Protein AF-A0ABD5UJG5-F1 (afdb_monomer)

Secondary structure (DSSP, 8-state):
-------------TTPPP-TT-EEE-TTS-EEEEEEEETTEEEEEEE-SSHHHHHHHHTTSPP----HHHHTSPPGGGS-----

Foldseek 3Di:
DDDDPPDPPPPPPVDDDDDAQDWDADPQRKIWGFHDDPPNDTDIDIDDPDPVRVCVVCVPPDDPDDDVVVVPDDDVVVVPDPPD

pLDDT: mean 82.33, std 16.78, range [42.16, 97.44]

Nearest PDB structures (foldseek):
  5dmb-assembly1_D  TM=4.055E-01  e=1.982E-01  Geobacillus thermodenitrificans
  5z38-assembly1_G  TM=8.145E-01  e=3.028E+00  Escherichia coli O127:H6 str. E2348/69
  5z38-assembly2_L  TM=5.550E-01  e=1.144E+00  Escherichia coli O127:H6 str. E2348/69
  9c62-assembly1_K  TM=2.772E-01  e=3.679E+00  Homo sapiens
  9c57-assembly1_K  TM=3.005E-01  e=7.512E+00  Homo sapiens

Radius of gyration: 17.91 Å; Cα contacts (8 Å, |Δi|>4): 59; chains: 1; bounding box: 57×45×32 Å

Sequence (84 aa):
MSDDPEAPDGESPEGEEPRTADHYRHPDGTTEVVYAVEEGRILVVREYESVEAFERAVADARYLGLHEGVEALPDVSEFEDDAD

Organism: NCBI:txid3033939

Mean predicted aligned error: 10.55 Å

Solvent-accessible surface area (backbone atoms only — not comparable to full-atom values): 5749 Å² total; per-residue (Å²): 139,80,90,72,81,76,71,82,74,86,69,73,64,91,84,64,80,86,48,64,70,42,73,48,77,46,97,87,60,35,32,38,35,30,67,40,72,55,98,95,41,75,44,69,50,75,48,56,89,41,69,68,56,44,51,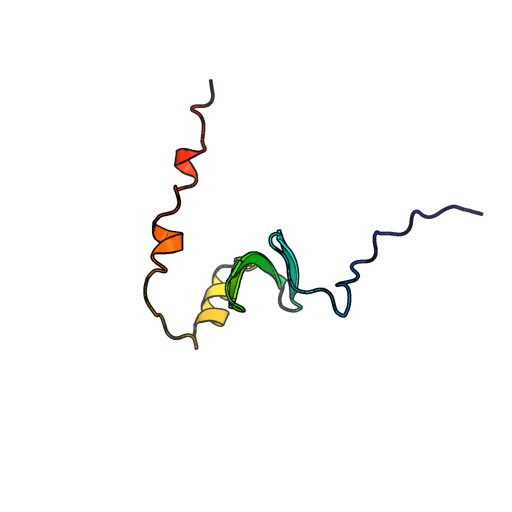62,69,48,66,86,52,81,88,84,77,80,58,65,82,61,72,71,48,82,57,73,74,78,70,57,69,84,87,124

Structure (mmCIF, N/CA/C/O backbone):
data_AF-A0ABD5UJG5-F1
#
_entry.id   AF-A0ABD5UJG5-F1
#
loop_
_atom_site.group_PDB
_atom_site.id
_atom_site.type_symbol
_atom_site.label_atom_id
_atom_site.label_alt_id
_atom_site.label_comp_id
_atom_site.label_asym_id
_atom_site.label_entity_id
_atom_site.label_seq_id
_atom_site.pdbx_PDB_ins_code
_atom_site.Cartn_x
_atom_site.Cartn_y
_atom_site.Cartn_z
_atom_site.occupancy
_atom_site.B_iso_or_equiv
_atom_site.auth_seq_id
_atom_site.auth_comp_id
_atom_site.auth_asym_id
_atom_site.auth_atom_id
_atom_site.pdbx_PDB_model_num
ATOM 1 N N . MET A 1 1 ? 44.541 5.062 10.124 1.00 42.78 1 MET A N 1
ATOM 2 C CA . MET A 1 1 ? 43.305 4.644 10.805 1.00 42.78 1 MET A CA 1
ATOM 3 C C . MET A 1 1 ? 42.274 5.652 10.369 1.00 42.78 1 MET A C 1
ATOM 5 O O . MET A 1 1 ? 42.385 6.802 10.769 1.00 42.78 1 MET A O 1
ATOM 9 N N . SER A 1 2 ? 41.443 5.267 9.409 1.00 42.16 2 SER A N 1
ATOM 10 C CA . SER A 1 2 ? 40.368 6.111 8.902 1.00 42.16 2 SER A CA 1
ATOM 11 C C . SER A 1 2 ? 39.088 5.545 9.487 1.00 42.16 2 SER A C 1
ATOM 13 O O . SER A 1 2 ? 38.802 4.372 9.265 1.00 42.16 2 SER A O 1
ATOM 15 N N . ASP A 1 3 ? 38.431 6.359 10.302 1.00 52.84 3 ASP A N 1
ATOM 16 C CA . ASP A 1 3 ? 37.067 6.163 10.779 1.00 52.84 3 ASP A CA 1
ATOM 17 C C . ASP A 1 3 ? 36.158 6.246 9.546 1.00 52.84 3 ASP A C 1
ATOM 19 O O . ASP A 1 3 ? 36.033 7.310 8.933 1.00 52.84 3 ASP A O 1
ATOM 23 N N . ASP A 1 4 ? 35.636 5.104 9.117 1.00 55.62 4 ASP A N 1
ATOM 24 C CA . ASP A 1 4 ? 34.555 5.023 8.141 1.00 55.62 4 ASP A CA 1
ATOM 25 C C . ASP A 1 4 ? 33.260 5.003 8.965 1.00 55.62 4 ASP A C 1
ATOM 27 O O . ASP A 1 4 ? 33.152 4.154 9.854 1.00 55.62 4 ASP A O 1
ATOM 31 N N . PRO A 1 5 ? 32.322 5.951 8.789 1.00 55.75 5 PRO A N 1
ATOM 32 C CA . PRO A 1 5 ? 31.069 5.894 9.521 1.00 55.75 5 PRO A CA 1
ATOM 33 C C . PRO A 1 5 ? 30.289 4.672 9.036 1.00 55.75 5 PRO A C 1
ATOM 35 O O . PRO A 1 5 ? 29.892 4.623 7.872 1.00 55.75 5 PRO A O 1
ATOM 38 N N . GLU A 1 6 ? 30.087 3.707 9.939 1.00 50.66 6 GLU A N 1
ATOM 39 C CA . GLU A 1 6 ? 29.140 2.603 9.778 1.00 50.66 6 GLU A CA 1
ATOM 40 C C . GLU A 1 6 ? 27.863 3.144 9.122 1.00 50.66 6 GLU A C 1
ATOM 42 O O . GLU A 1 6 ? 27.191 4.039 9.648 1.00 50.66 6 GLU A O 1
ATOM 47 N N . ALA A 1 7 ? 27.563 2.643 7.922 1.00 58.19 7 ALA A N 1
ATOM 48 C CA . ALA A 1 7 ? 26.235 2.788 7.354 1.00 58.19 7 ALA A CA 1
ATOM 49 C C . ALA A 1 7 ? 25.248 2.251 8.402 1.00 58.19 7 ALA A C 1
ATOM 51 O O . ALA A 1 7 ? 25.553 1.214 8.986 1.00 58.19 7 ALA A O 1
ATOM 52 N N . PRO A 1 8 ? 24.109 2.912 8.682 1.00 49.06 8 PRO A N 1
ATOM 53 C CA . PRO A 1 8 ? 23.138 2.327 9.591 1.00 49.06 8 PRO A CA 1
ATOM 54 C C . PRO A 1 8 ? 22.700 1.003 8.976 1.00 49.06 8 PRO A C 1
ATOM 56 O O . PRO A 1 8 ? 22.072 0.984 7.912 1.00 49.06 8 PRO A O 1
ATOM 59 N N . ASP A 1 9 ? 23.120 -0.088 9.610 1.00 51.25 9 ASP A N 1
ATOM 60 C CA . ASP A 1 9 ? 22.733 -1.428 9.237 1.00 51.25 9 ASP A CA 1
ATOM 61 C C . ASP A 1 9 ? 21.212 -1.453 9.139 1.00 51.25 9 ASP A C 1
ATOM 63 O O . ASP A 1 9 ? 20.488 -1.116 10.078 1.00 51.25 9 ASP A O 1
ATOM 67 N N . GLY A 1 10 ? 20.721 -1.817 7.957 1.00 52.22 10 GLY A N 1
ATOM 68 C CA . GLY A 1 10 ? 19.325 -2.159 7.729 1.00 52.22 10 GLY A CA 1
ATOM 69 C C . GLY A 1 10 ? 18.995 -3.483 8.409 1.00 52.22 10 GLY A C 1
ATOM 70 O O . GLY A 1 10 ? 18.517 -4.410 7.755 1.00 52.22 10 GLY A O 1
AT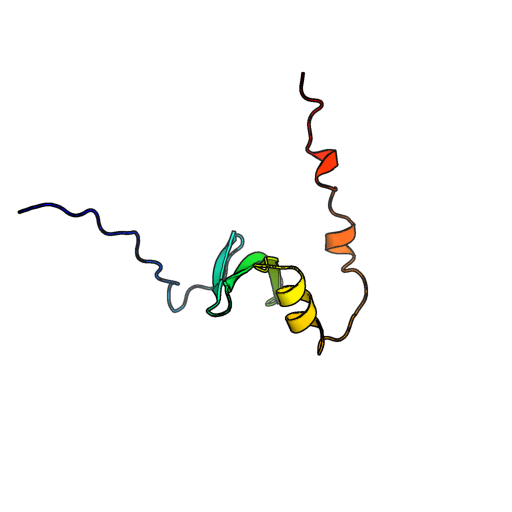OM 71 N N . GLU A 1 11 ? 19.285 -3.589 9.704 1.00 49.78 11 GLU A N 1
ATOM 72 C CA . GLU A 1 11 ? 18.745 -4.615 10.573 1.00 49.78 11 GLU A CA 1
ATOM 73 C C . GLU A 1 11 ? 17.238 -4.381 10.617 1.00 49.78 11 GLU A C 1
ATOM 75 O O . GLU A 1 11 ? 16.731 -3.506 11.313 1.00 49.78 11 GLU A O 1
ATOM 80 N N . SER A 1 12 ? 16.498 -5.168 9.836 1.00 53.62 12 SER A N 1
ATOM 81 C CA . SER A 1 12 ? 15.161 -5.538 10.285 1.00 53.62 12 SER A CA 1
ATOM 82 C C . SER A 1 12 ? 15.381 -6.258 11.614 1.00 53.62 12 SER A C 1
ATOM 84 O O . SER A 1 12 ? 16.028 -7.307 11.593 1.00 53.62 12 SER A O 1
ATOM 86 N N . PRO A 1 13 ? 14.952 -5.706 12.761 1.00 51.97 13 PRO A N 1
ATOM 87 C CA . PRO A 1 13 ? 15.190 -6.348 14.042 1.00 51.97 13 PRO A CA 1
ATOM 88 C C . PRO A 1 13 ? 14.479 -7.702 14.018 1.00 51.97 13 PRO A C 1
ATOM 90 O O . PRO A 1 13 ? 13.249 -7.776 14.019 1.00 51.97 13 PRO A O 1
ATOM 93 N N . GLU A 1 14 ? 15.247 -8.788 13.923 1.00 49.19 14 GLU A N 1
ATOM 94 C CA . GLU A 1 14 ? 14.709 -10.143 13.971 1.00 49.19 14 GLU A CA 1
ATOM 95 C C . GLU A 1 14 ? 14.008 -10.331 15.328 1.00 49.19 14 GLU A C 1
ATOM 97 O O . GLU A 1 14 ? 14.652 -10.547 16.353 1.00 49.19 14 GLU A O 1
ATOM 102 N N . GLY A 1 15 ? 12.674 -10.213 15.340 1.00 59.06 15 GLY A N 1
ATOM 103 C CA . GLY A 1 15 ? 11.836 -10.419 16.526 1.00 59.06 15 GLY A CA 1
ATOM 104 C C . GLY A 1 15 ? 11.085 -9.196 17.062 1.00 59.06 15 GLY A C 1
ATOM 105 O O . GLY A 1 15 ? 10.405 -9.340 18.078 1.00 59.06 15 GLY A O 1
ATOM 106 N N . GLU A 1 16 ? 11.157 -8.029 16.418 1.00 74.62 16 GLU A N 1
ATOM 107 C CA . GLU A 1 16 ? 10.304 -6.887 16.782 1.00 74.62 16 GLU A CA 1
ATOM 108 C C . GLU A 1 16 ? 8.954 -6.983 16.050 1.00 74.62 16 GLU A C 1
ATOM 110 O O . GLU A 1 16 ? 8.898 -7.311 14.863 1.00 74.62 16 GLU A O 1
ATOM 115 N N . GLU A 1 17 ? 7.848 -6.758 16.767 1.00 87.38 17 GLU A N 1
ATOM 116 C CA . GLU A 1 17 ? 6.527 -6.672 16.137 1.00 87.38 17 GLU A CA 1
ATOM 117 C C . GLU A 1 17 ? 6.520 -5.510 15.129 1.00 87.38 17 GLU A C 1
ATOM 119 O O . GLU A 1 17 ? 7.089 -4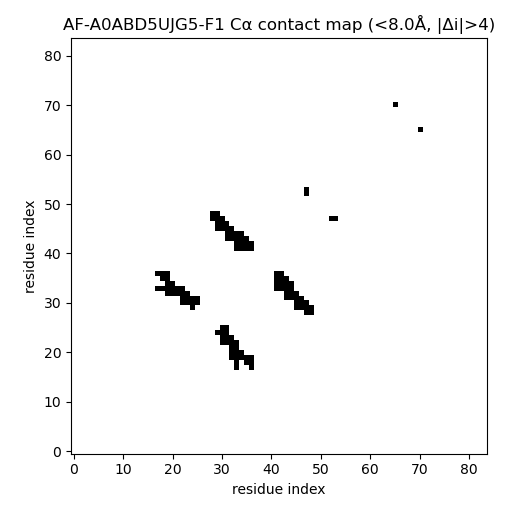.457 15.431 1.00 87.38 17 GLU A O 1
ATOM 124 N N . PRO A 1 18 ? 5.885 -5.669 13.952 1.00 90.12 18 PRO A N 1
ATOM 125 C CA . PRO A 1 18 ? 5.825 -4.608 12.958 1.00 90.12 18 PRO A CA 1
ATOM 126 C C . PRO A 1 18 ? 5.124 -3.381 13.536 1.00 90.12 18 PRO A C 1
ATOM 128 O O . PRO A 1 18 ? 4.142 -3.492 14.278 1.00 90.12 18 PRO A O 1
ATOM 131 N N . ARG A 1 19 ? 5.623 -2.202 13.179 1.00 93.25 19 ARG A N 1
ATOM 132 C CA . ARG A 1 19 ? 5.123 -0.908 13.645 1.00 93.25 19 ARG A CA 1
ATOM 133 C C . ARG A 1 19 ? 4.709 -0.041 12.472 1.00 93.25 19 ARG A C 1
ATOM 135 O O . ARG A 1 19 ? 5.217 -0.168 11.363 1.00 93.25 19 ARG A O 1
ATOM 142 N N . THR A 1 20 ? 3.801 0.893 12.739 1.00 92.50 20 THR A N 1
ATOM 143 C CA . THR A 1 20 ? 3.486 1.965 11.793 1.00 92.50 20 THR A CA 1
ATOM 144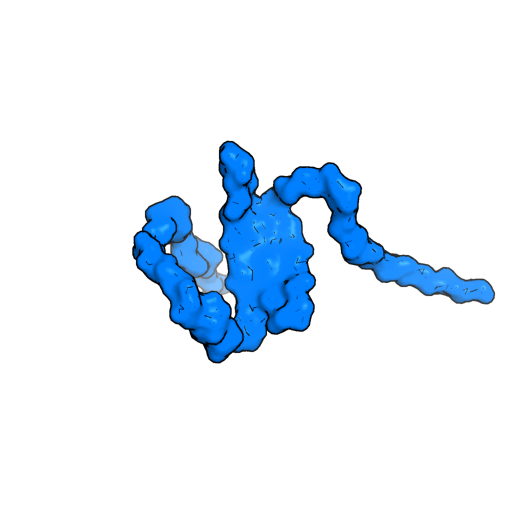 C C . THR A 1 20 ? 4.767 2.668 11.347 1.00 92.50 20 THR A C 1
ATOM 146 O O . THR A 1 20 ? 5.612 2.999 12.177 1.00 92.50 20 THR A O 1
ATOM 149 N N . ALA A 1 21 ? 4.858 2.926 10.044 1.00 93.88 21 ALA A N 1
ATOM 150 C CA . ALA A 1 21 ? 6.003 3.497 9.342 1.00 93.88 21 ALA A CA 1
ATOM 151 C C . ALA A 1 21 ? 7.239 2.590 9.194 1.00 93.88 21 ALA A C 1
ATOM 153 O O . ALA A 1 21 ? 8.230 3.047 8.620 1.00 93.88 21 ALA A O 1
ATOM 154 N N . ASP A 1 22 ? 7.189 1.318 9.610 1.00 96.00 22 ASP A N 1
ATOM 155 C CA . ASP A 1 22 ? 8.200 0.354 9.168 1.00 96.00 22 ASP A CA 1
ATOM 156 C C . ASP A 1 22 ? 8.182 0.260 7.632 1.00 96.00 22 ASP A C 1
ATOM 158 O O . ASP A 1 22 ? 7.122 0.266 6.996 1.00 96.00 22 ASP A O 1
ATOM 162 N N . HIS A 1 23 ? 9.373 0.213 7.038 1.00 96.00 23 HIS A N 1
ATOM 163 C CA . HIS A 1 23 ? 9.586 0.360 5.603 1.00 96.00 23 HIS A CA 1
ATOM 164 C C . HIS A 1 23 ? 10.503 -0.756 5.104 1.00 96.00 23 HIS A C 1
ATOM 166 O O . HIS A 1 23 ? 11.635 -0.910 5.567 1.00 96.00 23 HIS A O 1
ATOM 172 N N . TYR A 1 24 ? 10.011 -1.518 4.133 1.00 95.38 24 TYR A N 1
ATOM 173 C CA . TYR A 1 24 ? 10.687 -2.669 3.556 1.00 95.38 24 TYR A CA 1
ATOM 174 C C . TYR A 1 24 ? 10.865 -2.493 2.050 1.00 95.38 24 TYR A C 1
ATOM 176 O O . TYR A 1 24 ? 9.999 -1.958 1.359 1.00 95.38 24 TYR A O 1
ATOM 184 N N . ARG A 1 25 ? 11.980 -3.003 1.523 1.00 96.06 25 ARG A N 1
ATOM 185 C CA . ARG A 1 25 ? 12.213 -3.129 0.082 1.00 96.06 25 ARG A CA 1
ATOM 186 C C . ARG A 1 25 ? 12.329 -4.601 -0.282 1.00 96.06 25 ARG A C 1
ATOM 188 O O . ARG A 1 25 ? 13.162 -5.319 0.270 1.00 96.06 25 ARG A O 1
ATOM 195 N N . HIS A 1 26 ? 11.506 -5.041 -1.221 1.00 94.06 26 HIS A N 1
ATOM 196 C CA . HIS A 1 26 ? 11.496 -6.407 -1.720 1.00 94.06 26 HIS A CA 1
ATOM 197 C C . HIS A 1 26 ? 12.521 -6.603 -2.854 1.00 94.06 26 HIS A C 1
ATOM 199 O O . HIS A 1 26 ? 12.895 -5.643 -3.532 1.00 94.06 26 HIS A O 1
ATOM 205 N N . PRO A 1 27 ? 12.977 -7.849 -3.104 1.00 94.12 27 PRO A N 1
ATOM 206 C CA . PRO A 1 27 ? 13.926 -8.144 -4.183 1.00 94.12 27 PRO A CA 1
ATOM 207 C C . PRO A 1 27 ? 13.422 -7.819 -5.595 1.00 94.12 27 PRO A C 1
ATOM 209 O O . PRO A 1 27 ? 14.230 -7.697 -6.510 1.00 94.12 27 PRO A O 1
ATOM 212 N N . ASP A 1 28 ? 12.105 -7.715 -5.780 1.00 89.38 28 ASP A N 1
ATOM 213 C CA . ASP A 1 28 ? 11.463 -7.353 -7.047 1.00 89.38 28 ASP A CA 1
ATOM 214 C C . ASP A 1 28 ? 11.348 -5.832 -7.257 1.00 89.38 28 ASP A C 1
ATOM 216 O O . ASP A 1 28 ? 10.714 -5.401 -8.215 1.00 89.38 28 ASP A O 1
ATOM 220 N N . GLY A 1 29 ? 11.945 -5.038 -6.361 1.00 91.88 29 GLY A N 1
ATOM 221 C CA . GLY A 1 29 ? 11.916 -3.578 -6.404 1.00 91.88 29 GLY A CA 1
ATOM 222 C C . GLY A 1 29 ? 10.697 -2.956 -5.723 1.00 91.88 29 GLY A C 1
ATOM 223 O O . GLY A 1 29 ? 10.681 -1.743 -5.520 1.00 91.88 29 GLY A O 1
ATOM 224 N N . THR A 1 30 ? 9.706 -3.756 -5.312 1.00 96.56 30 THR A N 1
ATOM 225 C CA . THR A 1 30 ? 8.527 -3.258 -4.591 1.00 96.56 30 THR A CA 1
ATOM 226 C C . THR A 1 30 ? 8.935 -2.705 -3.232 1.00 96.56 30 THR A C 1
ATOM 228 O O . THR A 1 30 ? 9.665 -3.344 -2.470 1.00 96.56 30 THR A O 1
ATOM 231 N N . THR A 1 31 ? 8.418 -1.533 -2.902 1.00 97.19 31 THR A N 1
ATOM 232 C CA . THR A 1 31 ? 8.544 -0.928 -1.579 1.00 97.19 31 THR A CA 1
ATOM 233 C C . THR A 1 31 ? 7.244 -1.147 -0.812 1.00 97.19 31 THR A C 1
ATOM 235 O O . THR A 1 31 ? 6.165 -0.928 -1.356 1.00 97.19 31 THR A O 1
ATOM 238 N N . GLU A 1 32 ? 7.327 -1.574 0.445 1.00 97.44 32 GLU A N 1
ATOM 239 C CA . GLU A 1 32 ? 6.180 -1.743 1.337 1.00 97.44 32 GLU A CA 1
ATOM 240 C C . GLU A 1 32 ? 6.351 -0.876 2.587 1.00 97.44 32 GLU A C 1
ATOM 242 O O . GLU A 1 32 ? 7.394 -0.914 3.239 1.00 97.44 32 GLU A O 1
ATOM 247 N N . VAL A 1 33 ? 5.324 -0.096 2.919 1.00 95.88 33 VAL A N 1
ATOM 248 C CA . VAL A 1 33 ? 5.281 0.761 4.109 1.00 95.88 33 VAL A CA 1
ATOM 249 C C . VAL A 1 33 ? 4.090 0.364 4.969 1.00 95.88 33 VAL A C 1
ATOM 251 O O . VAL A 1 33 ? 2.955 0.322 4.485 1.00 95.88 33 VAL A O 1
ATOM 254 N N . VAL A 1 34 ? 4.323 0.101 6.254 1.00 95.00 34 VAL A N 1
ATOM 255 C CA . VAL A 1 34 ? 3.252 -0.207 7.208 1.00 95.00 34 VAL A CA 1
ATOM 256 C C . VAL A 1 34 ? 2.459 1.058 7.519 1.00 95.00 34 VAL A C 1
ATOM 258 O O . VAL A 1 34 ? 2.969 1.996 8.131 1.00 95.00 34 VAL A O 1
ATOM 261 N N . TYR A 1 35 ? 1.187 1.072 7.130 1.00 90.88 35 TYR A N 1
ATOM 262 C CA . TYR A 1 35 ? 0.271 2.177 7.400 1.00 90.88 35 TYR A CA 1
ATOM 263 C C . TYR A 1 35 ? -0.400 2.034 8.772 1.00 90.88 35 TYR A C 1
ATOM 265 O O . TYR A 1 35 ? -0.456 2.995 9.536 1.00 90.88 35 TYR A O 1
ATOM 273 N N . ALA A 1 36 ? -0.873 0.833 9.118 1.00 90.88 36 ALA A N 1
ATOM 274 C CA . ALA A 1 36 ? -1.520 0.574 10.404 1.00 90.88 36 ALA A CA 1
ATOM 275 C C . ALA A 1 36 ? -1.326 -0.873 10.873 1.00 90.88 36 ALA A C 1
ATOM 277 O O . ALA A 1 36 ? -1.254 -1.797 10.060 1.00 90.88 36 ALA A O 1
ATOM 278 N N . VAL A 1 37 ? -1.300 -1.062 12.194 1.00 91.81 37 VAL A N 1
ATOM 279 C CA . VAL A 1 37 ? -1.282 -2.372 12.857 1.00 91.81 37 VAL A CA 1
ATOM 280 C C . VAL A 1 37 ? -2.445 -2.413 13.842 1.00 91.81 37 VAL A C 1
ATOM 282 O O . VAL A 1 37 ? -2.428 -1.723 14.859 1.00 91.81 37 VAL A O 1
ATOM 285 N N . GLU A 1 38 ? -3.473 -3.201 13.533 1.00 89.31 38 GLU A N 1
ATOM 286 C CA . GLU A 1 38 ? -4.711 -3.266 14.315 1.00 89.31 38 GLU A CA 1
ATOM 287 C C . GLU A 1 38 ? -5.209 -4.707 14.439 1.00 89.31 38 GLU A C 1
ATOM 289 O O . GLU A 1 38 ? -5.380 -5.409 13.445 1.00 89.31 38 GLU A O 1
ATOM 294 N N . GLU A 1 39 ? -5.476 -5.160 15.668 1.00 86.88 39 GLU A N 1
ATOM 295 C CA . GLU A 1 39 ? -6.098 -6.468 15.945 1.00 86.88 39 GLU A CA 1
ATOM 296 C C . GLU A 1 39 ? -5.396 -7.664 15.262 1.00 86.88 39 GLU A C 1
ATOM 298 O O . GLU A 1 39 ? -6.042 -8.575 14.743 1.00 86.88 39 GLU A O 1
ATOM 303 N N . GLY A 1 40 ? -4.059 -7.659 15.226 1.00 88.44 40 GLY A N 1
ATOM 304 C CA . GLY A 1 40 ? -3.267 -8.707 14.566 1.00 88.44 40 GLY A CA 1
ATOM 305 C C . GLY A 1 40 ? -3.305 -8.657 13.034 1.00 88.44 40 GLY A C 1
ATOM 306 O O . GLY A 1 40 ? -2.857 -9.597 12.377 1.00 88.44 40 GLY A O 1
ATOM 307 N N . ARG A 1 41 ? -3.842 -7.578 12.458 1.00 90.31 41 ARG A N 1
ATOM 308 C CA . ARG A 1 41 ? -3.822 -7.275 11.026 1.00 90.31 41 ARG A CA 1
ATOM 309 C C . ARG A 1 41 ? -2.866 -6.120 10.766 1.00 90.31 41 ARG A C 1
ATOM 311 O O . ARG A 1 41 ? -2.708 -5.231 11.597 1.00 90.31 41 ARG A O 1
ATOM 318 N N . ILE A 1 42 ? -2.256 -6.140 9.589 1.00 92.81 42 ILE A N 1
ATOM 319 C CA . ILE A 1 42 ? -1.339 -5.102 9.128 1.00 92.81 42 ILE A CA 1
ATOM 320 C C . ILE A 1 42 ? -1.903 -4.562 7.819 1.00 92.81 42 ILE A C 1
ATOM 322 O O . ILE A 1 42 ? -2.157 -5.331 6.890 1.00 92.81 42 ILE A O 1
ATOM 326 N N . LEU A 1 43 ? -2.123 -3.252 7.763 1.00 91.88 43 LEU A N 1
ATOM 327 C CA . LEU A 1 43 ? -2.432 -2.533 6.535 1.00 91.88 43 LEU A CA 1
ATOM 328 C C . LEU A 1 43 ? -1.143 -1.901 6.021 1.00 91.88 43 LEU A C 1
ATOM 330 O O . LEU A 1 43 ? -0.456 -1.193 6.757 1.00 91.88 43 LEU A O 1
ATOM 334 N N . VAL A 1 44 ? -0.834 -2.153 4.756 1.00 93.94 44 VAL A N 1
ATOM 335 C CA . VAL A 1 44 ? 0.388 -1.685 4.104 1.00 93.94 44 VAL A CA 1
ATOM 336 C C . VAL A 1 44 ? 0.063 -0.904 2.838 1.00 93.94 44 VAL A C 1
ATOM 338 O O . VAL A 1 44 ? -0.925 -1.190 2.157 1.00 93.94 44 VAL A O 1
ATOM 341 N N . VAL A 1 45 ? 0.921 0.057 2.510 1.00 93.38 45 VAL A N 1
ATOM 342 C CA . VAL A 1 45 ? 0.975 0.708 1.198 1.00 93.38 45 VAL A CA 1
ATOM 343 C C . VAL A 1 45 ? 2.130 0.087 0.423 1.00 93.38 45 VAL A C 1
ATOM 345 O O . VAL A 1 45 ? 3.229 -0.048 0.958 1.00 93.3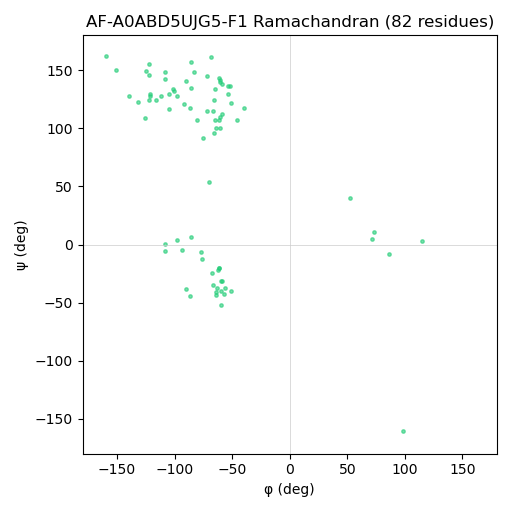8 45 VAL A O 1
ATOM 348 N N . ARG A 1 46 ? 1.881 -0.298 -0.833 1.00 95.81 46 ARG A N 1
ATOM 349 C CA . ARG A 1 46 ? 2.911 -0.811 -1.742 1.00 95.81 46 ARG A CA 1
ATOM 350 C C . ARG A 1 46 ? 3.164 0.163 -2.878 1.00 95.81 46 ARG A C 1
ATOM 352 O O . ARG A 1 46 ? 2.231 0.547 -3.580 1.00 95.81 46 ARG A O 1
ATOM 359 N N . GLU A 1 47 ? 4.427 0.500 -3.078 1.00 96.19 47 GLU A N 1
ATOM 360 C CA . GLU A 1 47 ? 4.909 1.255 -4.227 1.00 96.19 47 GLU A CA 1
ATOM 361 C C . GLU A 1 47 ? 5.622 0.299 -5.187 1.00 96.19 47 GLU A C 1
ATOM 363 O O . GLU A 1 47 ? 6.486 -0.485 -4.791 1.00 96.19 47 GLU A O 1
ATOM 368 N N . TYR A 1 48 ? 5.240 0.368 -6.460 1.00 96.12 48 TYR A N 1
ATOM 369 C CA . TYR A 1 48 ? 5.807 -0.442 -7.531 1.00 96.12 48 TYR A CA 1
ATOM 370 C C . TYR A 1 48 ? 6.673 0.433 -8.429 1.00 96.12 48 TYR A C 1
ATOM 372 O O . TYR A 1 48 ? 6.289 1.551 -8.762 1.00 96.12 48 TYR A O 1
ATOM 380 N N . GLU A 1 49 ? 7.790 -0.111 -8.914 1.00 94.44 49 GLU A N 1
ATOM 381 C CA . GLU A 1 49 ? 8.713 0.617 -9.800 1.00 94.44 49 GLU A CA 1
ATOM 382 C C . GLU A 1 49 ? 8.067 1.056 -11.128 1.00 94.44 49 GLU A C 1
ATOM 384 O O . GLU A 1 49 ? 8.581 1.930 -11.826 1.00 94.44 49 GLU A O 1
ATOM 389 N N . SER A 1 50 ? 6.956 0.424 -11.519 1.00 95.19 50 SER A N 1
ATOM 390 C CA . SER A 1 50 ? 6.199 0.769 -12.722 1.00 95.19 50 SER A CA 1
ATOM 391 C C . SER A 1 50 ? 4.757 0.262 -12.666 1.00 95.19 50 SER A C 1
ATOM 393 O O . SER A 1 50 ? 4.433 -0.680 -11.940 1.00 95.19 50 SER A O 1
ATOM 395 N N . VAL A 1 51 ? 3.901 0.835 -13.518 1.00 96.81 51 VAL A N 1
ATOM 396 C CA . VAL A 1 51 ? 2.521 0.363 -13.721 1.00 96.81 51 VAL A CA 1
ATOM 397 C C . VAL A 1 51 ? 2.493 -1.089 -14.211 1.00 96.81 51 VAL A C 1
ATOM 399 O O . VAL A 1 51 ? 1.702 -1.877 -13.712 1.00 96.81 51 VAL A O 1
ATOM 402 N N . GLU A 1 52 ? 3.396 -1.487 -15.114 1.00 96.44 52 GLU A N 1
ATOM 403 C CA . GLU A 1 52 ? 3.477 -2.876 -15.598 1.00 96.44 52 GLU A CA 1
ATOM 404 C C . GLU A 1 52 ? 3.822 -3.860 -14.463 1.00 96.44 52 GLU A C 1
ATOM 406 O O . GLU A 1 52 ? 3.317 -4.983 -14.415 1.00 96.44 52 GLU A O 1
ATOM 411 N N . ALA A 1 53 ? 4.684 -3.460 -13.520 1.00 94.94 53 ALA A N 1
ATOM 412 C CA . ALA A 1 53 ? 4.973 -4.269 -12.336 1.00 94.94 53 ALA A CA 1
ATOM 413 C C . ALA A 1 53 ? 3.730 -4.430 -11.447 1.00 94.94 53 ALA A C 1
ATOM 415 O O . ALA A 1 53 ? 3.433 -5.552 -11.036 1.00 94.94 53 ALA A O 1
ATOM 416 N N . PHE A 1 54 ? 2.969 -3.351 -11.234 1.00 96.12 54 PHE A N 1
ATOM 417 C CA . PHE A 1 54 ? 1.689 -3.412 -10.527 1.00 96.12 54 PHE A CA 1
ATOM 418 C C . PHE A 1 54 ? 0.695 -4.349 -11.227 1.00 96.12 54 PHE A C 1
ATOM 420 O O . PHE A 1 54 ? 0.176 -5.265 -10.593 1.00 96.12 54 PHE A O 1
ATOM 427 N N . GLU A 1 55 ? 0.467 -4.173 -12.532 1.00 96.38 55 GLU A N 1
ATOM 428 C CA . GLU A 1 55 ? -0.480 -4.982 -13.311 1.00 96.38 55 GLU A CA 1
ATOM 429 C C . GLU A 1 55 ? -0.148 -6.474 -13.244 1.00 96.38 55 GLU A C 1
ATOM 431 O O . GLU A 1 55 ? -1.037 -7.299 -13.036 1.00 96.38 55 GLU A O 1
ATOM 436 N N . ARG A 1 56 ? 1.139 -6.824 -13.355 1.00 94.44 56 ARG A N 1
ATOM 437 C CA . ARG A 1 56 ? 1.598 -8.210 -13.190 1.00 94.44 56 ARG A CA 1
ATOM 438 C C . ARG A 1 56 ? 1.363 -8.727 -11.774 1.00 94.44 56 ARG A C 1
ATOM 440 O O . ARG A 1 56 ? 0.940 -9.869 -11.626 1.00 94.44 56 ARG A O 1
ATOM 447 N N . ALA A 1 57 ? 1.603 -7.908 -10.751 1.00 93.00 57 ALA A N 1
ATOM 448 C CA . ALA A 1 57 ? 1.409 -8.303 -9.357 1.00 93.00 57 ALA A CA 1
ATOM 449 C C . ALA A 1 57 ? -0.069 -8.551 -9.010 1.00 93.00 57 ALA A C 1
ATOM 451 O O . ALA A 1 57 ? -0.371 -9.446 -8.221 1.00 93.00 57 ALA A O 1
ATOM 452 N N . VAL A 1 58 ? -0.996 -7.789 -9.602 1.00 95.69 58 VAL A N 1
ATOM 453 C CA . VAL A 1 58 ? -2.440 -7.935 -9.345 1.00 95.69 58 VAL A CA 1
ATOM 454 C C . VAL A 1 58 ? -3.161 -8.847 -10.339 1.00 95.69 58 VAL A C 1
ATOM 456 O O . VAL A 1 58 ? -4.344 -9.117 -10.144 1.00 95.69 58 VAL A O 1
ATOM 459 N N . ALA A 1 59 ? -2.481 -9.349 -11.374 1.00 96.56 59 ALA A N 1
ATOM 460 C CA . ALA A 1 59 ? -3.086 -10.173 -12.425 1.00 96.56 59 ALA A CA 1
ATOM 461 C C . ALA A 1 59 ? -3.806 -11.421 -11.881 1.00 96.56 59 ALA A C 1
ATOM 463 O O . ALA A 1 59 ? -4.876 -11.780 -12.370 1.00 96.56 59 ALA A O 1
ATOM 464 N N . ASP A 1 60 ? -3.248 -12.040 -10.839 1.00 93.31 60 ASP A N 1
ATOM 465 C CA . ASP A 1 60 ? -3.818 -13.222 -10.181 1.00 93.31 60 ASP A CA 1
ATOM 466 C C . ASP A 1 60 ? -4.618 -12.874 -8.910 1.00 93.31 60 ASP A C 1
ATOM 468 O O . ASP A 1 60 ? -5.105 -13.760 -8.199 1.00 93.31 60 ASP A O 1
ATOM 472 N N . ALA A 1 61 ? -4.766 -11.584 -8.596 1.00 94.00 61 ALA A N 1
ATOM 473 C CA . ALA A 1 61 ? -5.483 -11.127 -7.417 1.00 94.00 61 ALA A CA 1
ATOM 474 C C . ALA A 1 61 ? -6.994 -11.062 -7.665 1.00 94.00 61 ALA A C 1
ATOM 476 O O . ALA A 1 61 ? -7.486 -10.745 -8.749 1.00 94.00 61 ALA A O 1
ATOM 477 N N . ARG A 1 62 ? -7.770 -11.305 -6.606 1.00 95.25 62 ARG A N 1
ATOM 478 C CA . ARG A 1 62 ? -9.211 -11.061 -6.628 1.00 95.25 62 ARG A CA 1
ATOM 479 C C . ARG A 1 62 ? -9.483 -9.613 -6.242 1.00 95.25 62 ARG A C 1
ATOM 481 O O . ARG A 1 62 ? -9.238 -9.230 -5.104 1.00 95.25 62 ARG A O 1
ATOM 488 N N . TYR A 1 63 ? -10.071 -8.843 -7.151 1.00 92.81 63 TYR A N 1
ATOM 489 C CA . TYR A 1 63 ? -10.586 -7.516 -6.825 1.00 92.81 63 TYR A CA 1
ATOM 490 C C . TYR A 1 63 ? -11.762 -7.620 -5.839 1.00 92.81 63 TYR A C 1
ATOM 492 O O . TYR A 1 63 ? -12.738 -8.331 -6.103 1.00 92.81 63 TYR A O 1
ATOM 500 N N . LEU A 1 64 ? -11.658 -6.935 -4.697 1.00 93.88 64 LEU A N 1
ATOM 501 C CA . LEU A 1 64 ? -12.662 -6.949 -3.623 1.00 93.88 64 LEU A CA 1
ATOM 502 C C . LEU A 1 64 ? -13.459 -5.638 -3.507 1.00 93.88 64 LEU A C 1
ATOM 504 O O . LEU A 1 64 ? -14.345 -5.559 -2.663 1.00 93.88 64 LEU A O 1
ATOM 508 N N . GLY A 1 65 ? -13.191 -4.645 -4.360 1.00 93.06 65 GLY A N 1
ATOM 509 C CA . GLY A 1 65 ? -13.773 -3.305 -4.254 1.00 93.06 65 GLY A CA 1
ATOM 510 C C . GLY A 1 65 ? -12.829 -2.307 -3.585 1.00 93.06 65 GLY A C 1
ATOM 511 O O . GLY A 1 65 ? -11.616 -2.518 -3.550 1.00 93.06 65 GLY A O 1
ATOM 512 N N . LEU A 1 66 ? -13.397 -1.209 -3.087 1.00 90.75 66 LEU A N 1
ATOM 513 C CA . LEU A 1 66 ? -12.674 -0.163 -2.369 1.00 90.75 66 LEU A CA 1
ATOM 514 C C . LEU A 1 66 ? -12.650 -0.480 -0.872 1.00 90.75 66 LEU A C 1
ATOM 516 O O . LEU A 1 66 ? -13.628 -0.976 -0.313 1.00 90.75 66 LEU A O 1
ATOM 520 N N . HIS A 1 67 ? -11.520 -0.211 -0.220 1.00 86.69 67 HIS A N 1
ATOM 521 C CA . HIS A 1 67 ? -11.439 -0.299 1.231 1.00 86.69 67 HIS A CA 1
ATOM 522 C C . HIS A 1 67 ? -12.038 0.979 1.825 1.00 86.69 67 HIS A C 1
ATOM 524 O O . HIS A 1 67 ? -11.396 2.025 1.773 1.00 86.69 67 HIS A O 1
ATOM 530 N N . GLU A 1 68 ? -13.237 0.893 2.407 1.00 84.44 68 GLU A N 1
ATOM 531 C CA . GLU A 1 68 ? -14.017 2.056 2.878 1.00 84.44 68 GLU A CA 1
ATOM 532 C C . GLU A 1 68 ? -13.206 3.000 3.783 1.00 84.44 68 GLU A C 1
ATOM 534 O O . GLU A 1 68 ? -13.273 4.216 3.641 1.00 84.44 68 GLU A O 1
ATOM 539 N N . GLY A 1 69 ? -12.373 2.453 4.677 1.00 82.00 69 GLY A N 1
ATOM 540 C CA . GLY A 1 69 ? -11.533 3.266 5.565 1.00 82.00 69 GLY A CA 1
ATOM 541 C C . GLY A 1 69 ? -10.420 4.050 4.856 1.00 82.00 69 GLY A C 1
ATOM 542 O O . GLY A 1 69 ? -9.978 5.061 5.383 1.00 82.00 69 GLY A O 1
ATOM 543 N N . VAL A 1 70 ? -9.980 3.599 3.677 1.00 84.00 70 VAL A N 1
ATOM 544 C CA . VAL A 1 70 ? -8.972 4.295 2.856 1.00 84.00 70 VAL A CA 1
ATOM 545 C C . VAL A 1 70 ? -9.658 5.262 1.895 1.00 84.00 70 VAL A C 1
ATOM 547 O O . VAL A 1 70 ?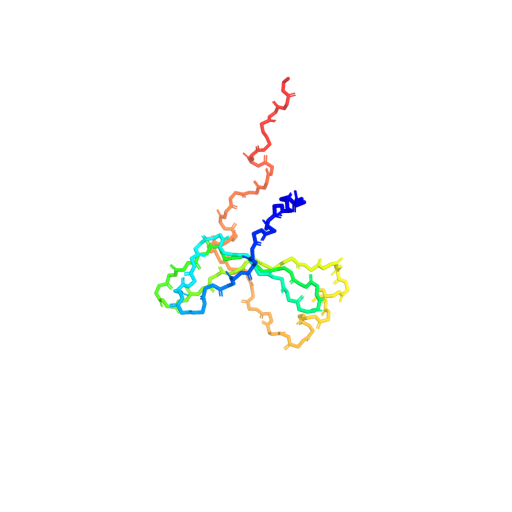 -9.179 6.370 1.711 1.00 84.00 70 VAL A O 1
ATOM 550 N N . GLU A 1 71 ? -10.803 4.876 1.329 1.00 86.81 71 GLU A N 1
ATOM 551 C CA . GLU A 1 71 ? -11.623 5.749 0.477 1.00 86.81 71 GLU A CA 1
ATOM 552 C C . GLU A 1 71 ? -12.102 7.007 1.218 1.00 86.81 71 GLU A C 1
ATOM 554 O O . GLU A 1 71 ? -12.239 8.066 0.617 1.00 86.81 71 GLU A O 1
ATOM 559 N N . ALA A 1 72 ? -12.329 6.903 2.529 1.00 85.62 72 ALA A N 1
ATOM 560 C CA . ALA A 1 72 ? -12.721 8.031 3.367 1.00 85.62 72 ALA A CA 1
ATOM 561 C C . ALA A 1 72 ? -11.561 8.977 3.739 1.00 85.62 72 ALA A C 1
ATOM 563 O O . ALA A 1 72 ? -11.809 9.995 4.391 1.00 85.62 72 ALA A O 1
ATOM 564 N N . LEU A 1 73 ? -10.309 8.648 3.392 1.00 84.69 73 LEU A N 1
ATOM 565 C CA . LEU A 1 73 ? -9.176 9.535 3.651 1.00 84.69 73 LEU A CA 1
ATOM 566 C C . LEU A 1 73 ? -9.229 10.754 2.716 1.00 84.69 73 LEU A C 1
ATOM 568 O O . LEU A 1 73 ? -9.648 10.616 1.566 1.00 84.69 73 LEU A O 1
ATOM 572 N N . PRO A 1 74 ? -8.802 11.943 3.182 1.00 83.06 74 PRO A N 1
ATOM 573 C CA . PRO A 1 74 ? -8.726 13.116 2.322 1.00 83.06 74 PRO A CA 1
ATOM 574 C C . PRO A 1 74 ? -7.751 12.874 1.164 1.00 83.06 74 PRO A C 1
ATOM 576 O O . PRO A 1 74 ? -6.713 12.231 1.347 1.00 83.06 74 PRO A O 1
ATOM 579 N N . ASP A 1 75 ? -8.081 13.406 -0.012 1.00 81.12 75 ASP A N 1
ATOM 580 C CA . ASP A 1 75 ? -7.181 13.379 -1.165 1.00 81.12 75 ASP A CA 1
ATOM 581 C C . ASP A 1 75 ? -5.966 1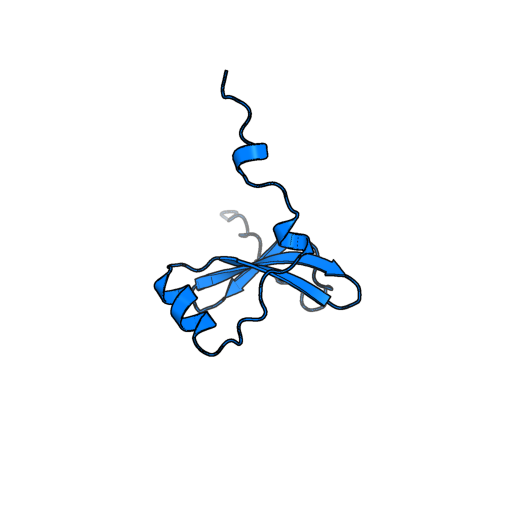4.291 -0.925 1.00 81.12 75 ASP A C 1
ATOM 583 O O . ASP A 1 75 ? -6.000 15.182 -0.073 1.00 81.12 75 ASP A O 1
ATOM 587 N N . VAL A 1 76 ? -4.884 14.094 -1.683 1.00 76.81 76 VAL A N 1
ATOM 588 C CA . VAL A 1 76 ? -3.679 14.924 -1.565 1.00 76.81 76 VAL A CA 1
ATOM 589 C C . VAL A 1 76 ? -3.983 16.402 -1.822 1.00 76.81 76 VAL A C 1
ATOM 591 O O . VAL A 1 76 ? -3.391 17.254 -1.163 1.00 76.81 76 VAL A O 1
ATOM 594 N N . SER A 1 77 ? -4.960 16.707 -2.687 1.00 76.81 77 SER A N 1
ATOM 595 C CA . SER A 1 77 ? -5.386 18.084 -2.973 1.00 76.81 77 SER A CA 1
ATOM 596 C C . SER A 1 77 ? -5.960 18.818 -1.759 1.00 76.81 77 SER A C 1
ATOM 598 O O . SER A 1 77 ? -5.975 20.041 -1.737 1.00 76.81 77 SER A O 1
ATOM 600 N N . GLU A 1 78 ? -6.434 18.096 -0.739 1.00 78.62 78 GLU A N 1
ATOM 601 C CA . GLU A 1 78 ? -6.940 18.692 0.509 1.00 78.62 78 GLU A CA 1
ATOM 602 C C . GLU A 1 78 ? -5.803 19.166 1.435 1.00 78.62 78 GLU A C 1
ATOM 604 O O . GLU A 1 78 ? -6.053 19.874 2.410 1.00 78.62 78 GLU A O 1
ATOM 609 N N . PHE A 1 79 ? -4.557 18.769 1.148 1.00 73.69 79 PHE A N 1
ATOM 610 C CA . PHE A 1 79 ? -3.349 19.169 1.880 1.00 73.69 79 PHE A CA 1
ATOM 611 C C . PHE A 1 79 ? -2.456 20.129 1.085 1.00 73.69 79 PHE A C 1
ATOM 613 O O . PHE A 1 79 ? -1.448 20.607 1.611 1.00 73.69 79 PHE A O 1
ATOM 620 N N . GLU A 1 80 ? -2.795 20.402 -0.174 1.00 77.94 80 GLU A N 1
ATOM 621 C CA . GLU A 1 80 ? -2.180 21.471 -0.950 1.00 77.94 80 GLU A CA 1
ATOM 622 C C . GLU A 1 80 ? -2.761 22.800 -0.445 1.00 77.94 80 GLU A C 1
ATOM 624 O O . GLU A 1 80 ? -3.818 23.238 -0.892 1.00 77.94 80 GLU A O 1
ATOM 629 N N . ASP A 1 81 ? -2.100 23.430 0.534 1.00 68.56 81 ASP A N 1
ATOM 630 C CA . ASP A 1 81 ? -2.364 24.838 0.847 1.00 68.56 81 ASP A CA 1
ATOM 631 C C . ASP A 1 81 ? -2.219 25.636 -0.459 1.00 68.56 81 ASP A C 1
ATOM 633 O O . ASP A 1 81 ? -1.212 25.478 -1.160 1.00 68.56 81 ASP A O 1
ATOM 637 N N . ASP A 1 82 ? -3.213 26.473 -0.793 1.00 62.44 82 ASP A N 1
ATOM 638 C CA . ASP A 1 82 ? -3.105 27.467 -1.864 1.00 62.44 82 ASP A CA 1
ATOM 639 C C . ASP A 1 82 ? -1.757 28.177 -1.688 1.00 62.44 82 ASP A C 1
ATOM 641 O O . ASP A 1 82 ? -1.548 28.904 -0.716 1.00 62.44 82 ASP A O 1
ATOM 645 N N . ALA 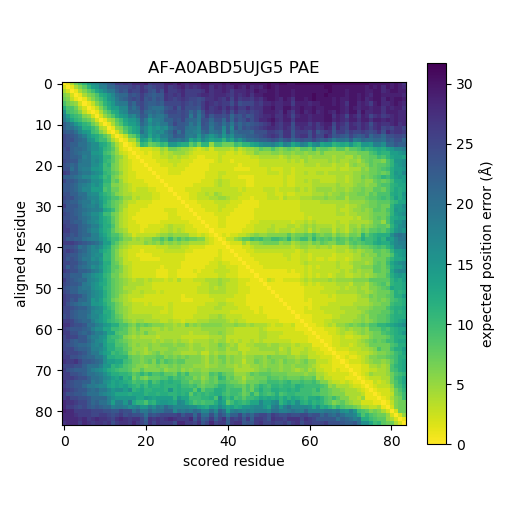A 1 83 ? -0.803 27.880 -2.571 1.00 57.28 83 ALA A N 1
ATOM 646 C CA . ALA A 1 83 ? 0.549 28.395 -2.460 1.00 57.28 83 ALA A CA 1
ATOM 647 C C . ALA A 1 83 ? 0.514 29.921 -2.658 1.00 57.28 83 ALA A C 1
ATOM 649 O O . ALA A 1 83 ? 0.486 30.391 -3.796 1.00 57.28 83 ALA A O 1
ATOM 650 N N . ASP A 1 84 ? 0.467 30.670 -1.552 1.00 52.50 84 ASP A N 1
ATOM 651 C CA . ASP A 1 84 ? 0.623 32.134 -1.486 1.00 52.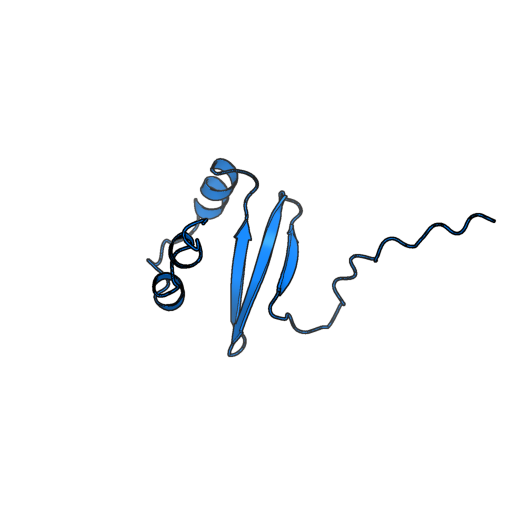50 84 ASP A CA 1
ATOM 652 C C . ASP A 1 84 ? 2.092 32.553 -1.707 1.00 52.50 84 ASP A C 1
ATOM 654 O O . ASP A 1 84 ? 3.000 31.989 -1.042 1.00 52.50 84 ASP A O 1
#